Protein AF-A0A178VFW6-F1 (afdb_monomer_lite)

Radius of gyration: 31.92 Å; chains: 1; bounding box: 79×50×63 Å

Secondary structure (DSSP, 8-state):
-HHHHHHHH-THHHHTTSS-HHHHHHHHHHHHHHHHHHGGGHHHHHHTT---GGGS-GGGT-HHHHHHHHHHHHHHHHTTSSS--------------HHHHHHHHHHT--PPPP--SS---TTS-HHHHHHHHHHHHT---TT--SS---

pLDDT: mean 73.58, std 16.89, range [31.86, 92.56]

Organism: Arabidopsis thaliana (NCBI:txid3702)

Sequence (150 aa):
MYALISLEEDPTLLRYGYLSQDNVGDVRREVSKLCGELRPHALALVTSFGIPDSFLSPIAFNWVEANAWVLTIVCVTYLSSRVSPLYSEMAKSKNHTAHNQSAKAHKNGIKKPRRHRHTPTRGMDPKFLRNQRYARKHNVKSGENAGVEE

Foldseek 3Di:
DVVLVVVLVDCVCVVVVVDDPVRNVVSVVVVVVVCVVCVVCVVVVVCVVVDDPVPDDPCVPCVPVVCVVVVVVVVVVVVVPPDDDDDPPDPPPVPPDVPVVVVVCVVVDVDDPDDDPDDDCPPPDPVVVVVVVVVVVPPDDPPPPDDDDD

InterPro domains:
  IPR002655 Acyl-CoA oxidase, C-terminal [PF01756] (2-56)
  IPR002673 Large ribosomal subunit protein eL29 [PF01779] (92-131)
  IPR002673 Large ribosomal subunit protein eL29 [PTHR12884] (90-145)
  IPR036250 Acyl-CoA dehydrogenase-like, C-terminal [SSF47203] (2-64)

Structure (mmCIF, N/CA/C/O backbone):
data_AF-A0A178VFW6-F1
#
_entry.id   AF-A0A178VFW6-F1
#
loop_
_atom_site.group_PDB
_atom_site.id
_atom_site.type_symbol
_atom_site.label_atom_id
_atom_site.label_alt_id
_atom_site.label_comp_id
_atom_site.label_asym_id
_atom_site.label_entity_id
_atom_site.label_seq_id
_atom_site.pdbx_PDB_ins_code
_atom_site.Cartn_x
_atom_site.Cartn_y
_atom_site.Cartn_z
_atom_site.occupancy
_atom_site.B_iso_or_equiv
_atom_site.auth_seq_id
_atom_site.auth_comp_id
_atom_site.auth_asym_id
_atom_site.auth_atom_id
_atom_site.pdbx_PDB_model_num
ATOM 1 N N . MET A 1 1 ? 16.265 -10.799 -6.045 1.00 84.06 1 MET A N 1
ATOM 2 C CA . MET A 1 1 ? 15.123 -9.858 -6.029 1.00 84.06 1 MET A CA 1
ATOM 3 C C . MET A 1 1 ? 14.122 -10.248 -4.939 1.00 84.06 1 MET A C 1
ATOM 5 O O . MET A 1 1 ? 14.082 -9.541 -3.947 1.00 84.06 1 MET A O 1
ATOM 9 N N . TYR A 1 2 ? 13.464 -11.417 -5.016 1.00 87.31 2 TYR A N 1
ATOM 10 C CA . TYR A 1 2 ? 12.536 -11.915 -3.976 1.00 87.31 2 TYR A CA 1
ATOM 11 C C . TYR A 1 2 ? 13.096 -11.866 -2.541 1.00 87.31 2 TYR A C 1
ATOM 13 O O . TYR A 1 2 ? 12.532 -11.183 -1.701 1.00 87.31 2 TYR A O 1
ATOM 21 N N . ALA A 1 3 ? 14.255 -12.486 -2.287 1.00 87.44 3 ALA A N 1
ATOM 22 C CA . ALA A 1 3 ? 14.848 -12.518 -0.945 1.00 87.44 3 ALA A CA 1
ATOM 23 C C . ALA A 1 3 ? 15.110 -11.122 -0.346 1.00 87.44 3 ALA A C 1
ATOM 25 O O . ALA A 1 3 ? 14.896 -10.920 0.840 1.00 87.44 3 ALA A O 1
ATOM 26 N N . LEU A 1 4 ? 15.541 -10.147 -1.157 1.00 84.94 4 LEU A N 1
ATOM 27 C CA . LEU A 1 4 ? 15.802 -8.785 -0.677 1.00 84.94 4 LEU A CA 1
ATOM 28 C C . LEU A 1 4 ? 14.507 -8.020 -0.379 1.00 84.94 4 LEU A C 1
ATOM 30 O O . LEU A 1 4 ? 14.475 -7.258 0.578 1.00 84.94 4 LEU A O 1
ATOM 34 N N . ILE A 1 5 ? 13.443 -8.254 -1.155 1.00 84.75 5 ILE A N 1
ATOM 35 C CA . ILE A 1 5 ? 12.115 -7.695 -0.868 1.00 84.75 5 ILE A CA 1
ATOM 36 C C . ILE A 1 5 ? 11.553 -8.294 0.417 1.00 84.75 5 ILE A C 1
ATOM 38 O O . ILE A 1 5 ? 11.084 -7.546 1.262 1.00 84.75 5 ILE A O 1
ATOM 42 N N . SER A 1 6 ? 11.660 -9.612 0.608 1.00 84.00 6 SER A N 1
ATOM 43 C CA . SER A 1 6 ? 11.223 -10.253 1.853 1.00 84.00 6 SER A CA 1
ATOM 44 C C . SER A 1 6 ? 11.964 -9.691 3.071 1.00 84.00 6 SER A C 1
ATOM 46 O O . SER A 1 6 ? 11.358 -9.465 4.110 1.00 84.00 6 SER A O 1
ATOM 48 N N . LEU A 1 7 ? 13.261 -9.388 2.930 1.00 81.69 7 LEU A N 1
ATOM 49 C CA . LEU A 1 7 ? 14.040 -8.728 3.982 1.00 81.69 7 LEU A CA 1
ATOM 50 C C . LEU A 1 7 ? 13.632 -7.260 4.216 1.00 81.69 7 LEU A C 1
ATOM 52 O O . LEU A 1 7 ? 13.775 -6.773 5.334 1.00 81.69 7 LEU A O 1
ATOM 56 N N . GLU A 1 8 ? 13.160 -6.542 3.191 1.00 74.94 8 GLU A N 1
ATOM 57 C CA . GLU A 1 8 ? 12.664 -5.163 3.327 1.00 74.94 8 GLU A CA 1
ATOM 58 C C . GLU A 1 8 ? 11.257 -5.105 3.948 1.00 74.94 8 GLU A C 1
ATOM 60 O O . GLU A 1 8 ? 10.946 -4.170 4.689 1.00 74.94 8 GLU A O 1
ATOM 65 N N . GLU A 1 9 ? 10.412 -6.091 3.648 1.00 78.50 9 GLU A N 1
ATOM 66 C CA . GLU A 1 9 ? 9.007 -6.132 4.058 1.00 78.50 9 GLU A CA 1
ATOM 67 C C . GLU A 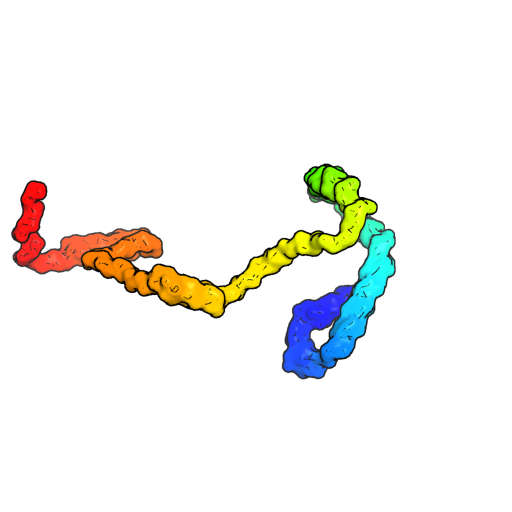1 9 ? 8.831 -6.546 5.528 1.00 78.50 9 GLU A C 1
ATOM 69 O O . GLU A 1 9 ? 7.869 -6.122 6.169 1.00 78.50 9 GLU A O 1
ATOM 74 N N . ASP A 1 10 ? 9.786 -7.297 6.092 1.00 75.50 10 ASP A N 1
ATOM 75 C CA . ASP A 1 10 ? 9.743 -7.788 7.470 1.00 75.50 10 ASP A CA 1
ATOM 76 C C . ASP A 1 10 ? 10.377 -6.806 8.486 1.00 75.50 10 ASP A C 1
ATOM 78 O O . ASP A 1 10 ? 11.598 -6.785 8.686 1.00 75.50 10 ASP A O 1
ATOM 82 N N . PRO A 1 11 ? 9.578 -6.042 9.266 1.00 69.81 11 PRO A N 1
ATOM 83 C CA . PRO A 1 11 ? 10.104 -5.123 10.283 1.00 69.81 11 PRO A CA 1
ATOM 84 C C . PRO A 1 11 ? 10.717 -5.856 11.489 1.00 69.81 11 PRO A C 1
ATOM 86 O O . PRO A 1 11 ? 11.360 -5.245 12.348 1.00 69.81 11 PRO A O 1
ATOM 89 N N . THR A 1 12 ? 10.502 -7.169 11.589 1.00 76.31 12 THR A N 1
ATOM 90 C CA . THR A 1 12 ? 11.021 -8.027 12.659 1.00 76.31 12 THR A CA 1
ATOM 91 C C . THR A 1 12 ? 12.547 -8.075 12.647 1.00 76.31 12 THR A C 1
ATOM 93 O O . THR A 1 12 ? 13.157 -8.069 13.713 1.00 76.31 12 THR A O 1
ATOM 96 N N . LEU A 1 13 ? 13.175 -8.017 11.473 1.00 74.31 13 LEU A N 1
ATOM 97 C CA . LEU A 1 13 ? 14.632 -8.052 11.316 1.00 74.31 13 LEU A CA 1
ATOM 98 C C . LEU A 1 13 ? 15.320 -6.843 11.964 1.00 74.31 13 LEU A C 1
ATOM 100 O O . LEU A 1 13 ? 16.380 -6.990 12.573 1.00 74.31 13 LEU A O 1
ATOM 104 N N . LEU A 1 14 ? 14.677 -5.672 11.912 1.00 70.12 14 LEU A N 1
ATOM 105 C CA . LEU A 1 14 ? 15.111 -4.469 12.628 1.00 70.12 14 LEU A CA 1
ATOM 106 C C . LEU A 1 14 ? 14.868 -4.590 14.136 1.00 70.12 14 LEU A C 1
ATOM 108 O O . LEU A 1 14 ? 15.712 -4.204 14.940 1.00 70.12 14 LEU A O 1
ATOM 112 N N . ARG A 1 15 ? 13.721 -5.156 14.532 1.00 73.56 15 ARG A N 1
ATOM 113 C CA . ARG A 1 15 ? 13.336 -5.313 15.943 1.00 73.56 15 ARG A CA 1
ATOM 114 C C . ARG A 1 15 ? 14.238 -6.284 16.708 1.00 73.56 15 ARG A C 1
ATOM 116 O O . ARG A 1 15 ? 14.489 -6.063 17.888 1.00 73.56 15 ARG A O 1
ATOM 123 N N . TYR A 1 16 ? 14.700 -7.344 16.052 1.00 80.94 16 TYR A N 1
ATOM 124 C CA . TYR A 1 16 ? 15.609 -8.337 16.631 1.00 80.94 16 TYR A CA 1
ATOM 125 C C . TYR A 1 16 ? 17.094 -8.024 16.374 1.00 80.94 16 TYR A C 1
ATOM 127 O O . TYR A 1 16 ? 17.953 -8.786 16.804 1.00 80.94 16 TYR A O 1
ATOM 135 N N . GLY A 1 17 ? 17.407 -6.901 15.714 1.00 77.38 17 GLY A N 1
ATOM 136 C CA . GLY A 1 17 ? 18.783 -6.431 15.522 1.00 77.38 17 GLY A CA 1
ATOM 137 C C . GLY A 1 17 ? 19.601 -7.213 14.490 1.00 77.38 17 GLY A C 1
ATOM 138 O O . GLY A 1 17 ? 20.822 -7.099 14.478 1.00 77.38 17 GLY A O 1
ATOM 139 N N . TYR A 1 18 ? 18.955 -7.992 13.616 1.00 78.25 18 TYR A N 1
ATOM 140 C CA . TYR A 1 18 ? 19.627 -8.720 12.533 1.00 78.25 18 TYR A CA 1
ATOM 141 C C . TYR A 1 18 ? 20.053 -7.805 11.374 1.00 78.25 18 TYR A C 1
ATOM 143 O O . TYR A 1 18 ? 20.953 -8.159 10.614 1.00 78.25 18 TYR A O 1
ATOM 151 N N . LEU A 1 19 ? 19.438 -6.623 11.245 1.00 78.50 19 LEU A N 1
ATOM 152 C CA . LEU A 1 19 ? 19.843 -5.580 10.302 1.00 78.50 19 LEU A CA 1
ATOM 153 C C . LEU A 1 19 ? 20.061 -4.237 11.011 1.00 78.50 19 LEU A C 1
ATOM 155 O O . LEU A 1 19 ? 19.214 -3.782 11.776 1.00 78.50 19 LEU A O 1
ATOM 159 N N . SER A 1 20 ? 21.182 -3.582 10.697 1.00 78.81 20 SER A N 1
ATOM 160 C CA . SER A 1 20 ? 21.427 -2.171 11.023 1.00 78.81 20 SER A CA 1
ATOM 161 C C . SER A 1 20 ? 20.678 -1.248 10.051 1.00 78.81 20 SER A C 1
ATOM 163 O O . SER A 1 20 ? 20.391 -1.635 8.916 1.00 78.81 20 SER A O 1
ATOM 165 N N . GLN A 1 21 ? 20.400 -0.011 10.468 1.00 77.19 21 GLN A N 1
ATOM 166 C CA . GLN A 1 21 ? 19.774 1.018 9.627 1.00 77.19 21 GLN A CA 1
ATOM 167 C C . GLN A 1 21 ? 20.572 1.302 8.344 1.00 77.19 21 GLN A C 1
ATOM 169 O O . GLN A 1 21 ? 19.968 1.462 7.281 1.00 77.19 21 GLN A O 1
ATOM 174 N N . ASP A 1 22 ? 21.904 1.288 8.424 1.00 77.00 22 ASP A N 1
ATOM 175 C CA . ASP A 1 22 ? 22.784 1.494 7.266 1.00 77.00 22 ASP A CA 1
ATOM 176 C C . ASP A 1 22 ? 22.657 0.336 6.263 1.00 77.00 22 ASP A C 1
ATOM 178 O O . ASP A 1 22 ? 22.460 0.553 5.067 1.00 77.00 22 ASP A O 1
ATOM 182 N N . ASN A 1 23 ? 22.614 -0.903 6.764 1.00 82.62 23 ASN A N 1
ATOM 183 C CA . ASN A 1 23 ? 22.449 -2.105 5.944 1.00 82.62 23 ASN A CA 1
ATOM 184 C C . ASN A 1 23 ? 21.080 -2.139 5.239 1.00 82.62 23 ASN A C 1
ATOM 186 O O . ASN A 1 23 ? 20.985 -2.618 4.112 1.00 82.62 23 ASN A O 1
ATOM 190 N N . VAL A 1 24 ? 20.015 -1.611 5.858 1.00 81.94 24 VAL A N 1
ATOM 191 C CA . VAL A 1 24 ? 18.701 -1.468 5.194 1.00 81.94 24 VAL A CA 1
ATOM 192 C C . VAL A 1 24 ? 18.782 -0.485 4.027 1.00 81.94 24 VAL A C 1
ATOM 194 O O . VAL A 1 24 ? 18.188 -0.718 2.971 1.00 81.94 24 VAL A O 1
ATOM 197 N N . GLY A 1 25 ? 19.537 0.605 4.193 1.00 83.19 25 GLY A N 1
ATOM 198 C CA . GLY A 1 25 ? 19.818 1.545 3.112 1.00 83.19 25 GLY A CA 1
ATOM 199 C C . GLY A 1 25 ? 20.511 0.870 1.928 1.00 83.19 25 GLY A C 1
ATOM 200 O O . GLY A 1 25 ? 20.186 1.164 0.777 1.00 83.19 25 GLY A O 1
ATOM 201 N N . ASP A 1 26 ? 21.427 -0.056 2.197 1.00 87.38 26 ASP A N 1
ATOM 202 C CA . ASP A 1 26 ? 22.157 -0.813 1.176 1.00 87.38 26 ASP A CA 1
ATOM 203 C C . ASP A 1 26 ? 21.252 -1.817 0.454 1.00 87.38 26 ASP A C 1
ATOM 205 O O . ASP A 1 26 ? 21.230 -1.848 -0.778 1.00 87.38 26 ASP A O 1
ATOM 209 N N . VAL A 1 27 ? 20.423 -2.557 1.201 1.00 86.19 27 VAL A N 1
ATOM 210 C CA . VAL A 1 27 ? 19.419 -3.483 0.645 1.00 86.19 27 VAL A CA 1
ATOM 211 C C . VAL A 1 27 ? 18.476 -2.756 -0.316 1.00 86.19 27 VAL A C 1
ATOM 213 O O . VAL A 1 27 ? 18.253 -3.228 -1.430 1.00 86.19 27 VAL A O 1
ATOM 216 N N . ARG A 1 28 ? 17.988 -1.565 0.050 1.00 85.75 28 ARG A N 1
ATOM 217 C CA . ARG A 1 28 ? 17.114 -0.749 -0.814 1.00 85.75 28 ARG A CA 1
ATOM 218 C C . ARG A 1 28 ? 17.781 -0.306 -2.114 1.00 85.75 28 ARG A C 1
ATOM 220 O O . ARG A 1 28 ? 17.134 -0.277 -3.168 1.00 85.75 28 ARG A O 1
ATOM 227 N N . ARG A 1 29 ? 19.070 0.045 -2.062 1.00 87.25 29 ARG A N 1
ATOM 228 C CA . ARG A 1 29 ? 19.837 0.396 -3.268 1.00 87.25 29 ARG A CA 1
ATOM 229 C C . ARG A 1 29 ? 20.011 -0.817 -4.175 1.00 87.25 29 ARG A C 1
ATOM 231 O O . ARG A 1 29 ? 19.816 -0.689 -5.382 1.00 87.25 29 ARG A O 1
ATOM 238 N N . GLU A 1 30 ? 20.281 -1.986 -3.603 1.00 90.94 30 GLU A N 1
ATOM 239 C CA . GLU A 1 30 ? 20.433 -3.220 -4.377 1.00 90.94 30 GLU A CA 1
ATOM 240 C C . GLU A 1 30 ? 19.105 -3.680 -5.002 1.00 90.94 30 GLU A C 1
ATOM 242 O O . GLU A 1 30 ? 19.072 -4.059 -6.172 1.00 90.94 30 GLU A O 1
ATOM 247 N N . VAL A 1 31 ? 17.979 -3.556 -4.285 1.00 89.00 31 VAL A N 1
ATOM 248 C CA . VAL A 1 31 ? 16.634 -3.791 -4.848 1.00 89.00 31 VAL A CA 1
ATOM 249 C C . VAL A 1 31 ? 16.379 -2.866 -6.038 1.00 89.00 31 VAL A C 1
A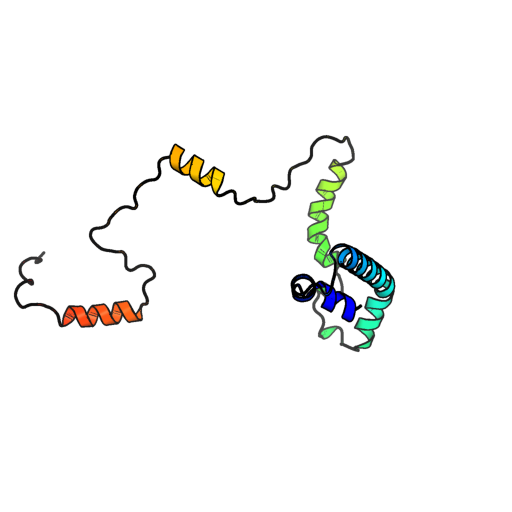TOM 251 O O . VAL A 1 31 ? 15.948 -3.325 -7.095 1.00 89.00 31 VAL A O 1
ATOM 254 N N . SER A 1 32 ? 16.698 -1.575 -5.906 1.00 88.19 32 SER A N 1
ATOM 255 C CA . SER A 1 32 ? 16.515 -0.592 -6.983 1.00 88.19 32 SER A CA 1
ATOM 256 C C . SER A 1 32 ? 17.359 -0.916 -8.220 1.00 88.19 32 SER A C 1
ATOM 258 O O . SER A 1 32 ? 16.873 -0.800 -9.347 1.00 88.19 32 SER A O 1
ATOM 260 N N . LYS A 1 33 ? 18.600 -1.371 -8.019 1.00 90.69 33 LYS A N 1
ATOM 261 C CA . LYS A 1 33 ? 19.497 -1.810 -9.093 1.00 90.69 33 LYS A CA 1
ATOM 262 C C . LYS A 1 33 ? 18.954 -3.047 -9.814 1.00 90.69 33 LYS A C 1
ATOM 264 O O . LYS A 1 33 ? 18.803 -3.018 -11.034 1.00 90.69 33 LYS A O 1
ATOM 269 N N . LEU A 1 34 ? 18.563 -4.081 -9.067 1.00 91.81 34 LEU A N 1
ATOM 270 C CA . LEU A 1 34 ? 17.972 -5.305 -9.621 1.00 91.81 34 LEU A CA 1
ATOM 271 C C . LEU A 1 34 ? 16.662 -5.032 -10.373 1.00 91.81 34 LEU A C 1
ATOM 273 O O . LEU A 1 34 ? 16.409 -5.645 -11.406 1.00 91.81 34 LEU A O 1
ATOM 277 N N . CYS A 1 35 ? 15.836 -4.095 -9.899 1.00 88.75 35 CYS A N 1
ATOM 278 C CA . CYS A 1 35 ? 14.650 -3.637 -10.627 1.00 88.75 35 CYS A CA 1
ATOM 279 C C . CYS A 1 35 ? 15.005 -3.016 -11.986 1.00 88.75 35 CYS A C 1
ATOM 281 O O . CYS A 1 35 ? 14.258 -3.192 -12.949 1.00 88.75 35 CYS A O 1
ATOM 283 N N . GLY A 1 36 ? 16.122 -2.288 -12.074 1.00 90.06 36 GLY A N 1
ATOM 284 C CA . GLY A 1 36 ? 16.634 -1.732 -13.326 1.00 90.06 36 GLY A CA 1
ATOM 285 C C . GLY A 1 36 ? 17.073 -2.814 -14.313 1.00 90.06 36 GLY A C 1
ATOM 286 O O . GLY A 1 36 ? 16.696 -2.756 -15.481 1.00 90.06 36 GLY A O 1
ATOM 287 N N . GLU A 1 37 ? 17.797 -3.824 -13.830 1.00 92.44 37 GLU A N 1
ATOM 288 C CA . GLU A 1 37 ? 18.264 -4.969 -14.630 1.00 92.44 37 GLU A CA 1
ATOM 289 C C . GLU A 1 37 ? 17.112 -5.883 -15.081 1.00 92.44 37 GLU A C 1
ATOM 291 O O . GLU A 1 37 ? 17.113 -6.389 -16.201 1.00 92.44 37 GLU A O 1
ATOM 296 N N . LEU A 1 38 ? 16.090 -6.064 -14.238 1.00 91.25 38 LEU A N 1
ATOM 297 C CA . LEU A 1 38 ? 14.923 -6.897 -14.544 1.00 91.25 38 LEU A CA 1
ATOM 298 C C . LEU A 1 38 ? 13.963 -6.231 -15.540 1.00 91.25 38 LEU A C 1
ATOM 300 O O . LEU A 1 38 ? 13.316 -6.919 -16.331 1.00 91.25 38 LEU A O 1
ATOM 304 N N . ARG A 1 39 ? 13.856 -4.896 -15.512 1.00 88.25 39 ARG A N 1
ATOM 305 C CA . ARG A 1 39 ? 12.905 -4.116 -16.320 1.00 88.25 39 ARG A CA 1
ATOM 306 C C . ARG A 1 39 ? 12.874 -4.486 -17.814 1.00 88.25 39 ARG A C 1
ATOM 308 O O . ARG A 1 39 ? 11.766 -4.704 -18.301 1.00 88.25 39 ARG A O 1
ATOM 315 N N . PRO A 1 40 ? 13.999 -4.588 -18.552 1.00 91.94 40 PRO A N 1
ATOM 316 C CA . PRO A 1 40 ? 13.963 -4.959 -19.972 1.00 91.94 40 PRO A CA 1
ATOM 317 C C . PRO A 1 40 ? 13.430 -6.378 -20.230 1.00 91.94 40 PRO A C 1
ATOM 319 O O . PRO A 1 40 ? 12.915 -6.648 -21.311 1.00 91.94 40 PRO A O 1
ATOM 322 N N . HIS A 1 41 ? 13.507 -7.277 -19.247 1.00 90.69 41 HIS A N 1
ATOM 323 C CA . HIS A 1 41 ? 13.060 -8.667 -19.369 1.00 90.69 41 HIS A CA 1
ATOM 324 C C . HIS A 1 41 ? 11.644 -8.903 -18.830 1.00 90.69 41 HIS A C 1
ATOM 326 O O . HIS A 1 41 ? 11.066 -9.959 -19.079 1.00 90.69 41 HIS A O 1
ATOM 332 N N . ALA A 1 42 ? 11.062 -7.933 -18.121 1.00 88.56 42 ALA A N 1
ATOM 333 C CA . ALA A 1 42 ? 9.785 -8.092 -17.431 1.00 88.56 42 ALA A CA 1
ATOM 334 C C . ALA A 1 42 ? 8.646 -8.542 -18.363 1.00 88.56 42 ALA A C 1
ATOM 336 O O . ALA A 1 42 ? 7.897 -9.451 -18.013 1.00 88.56 42 ALA A O 1
ATOM 337 N N . LEU A 1 43 ? 8.549 -7.965 -19.566 1.00 85.25 43 LEU A N 1
ATOM 338 C CA . LEU A 1 43 ? 7.515 -8.347 -20.531 1.00 85.25 43 LEU A CA 1
ATOM 339 C C . LEU A 1 43 ? 7.701 -9.791 -21.016 1.00 85.25 43 LEU A C 1
ATOM 341 O O . LEU A 1 43 ? 6.740 -10.550 -21.026 1.00 85.25 43 LEU A O 1
ATOM 345 N N . ALA A 1 44 ? 8.935 -10.184 -21.347 1.00 88.56 44 ALA A N 1
ATOM 346 C CA . ALA A 1 44 ? 9.254 -11.538 -21.800 1.00 88.56 44 ALA A CA 1
ATOM 347 C C . ALA A 1 44 ? 8.970 -12.602 -20.724 1.00 88.56 44 ALA A C 1
ATOM 349 O O . ALA A 1 44 ? 8.525 -13.705 -21.031 1.00 88.56 44 ALA A O 1
ATOM 350 N N . LEU A 1 45 ? 9.192 -12.265 -19.450 1.00 90.31 45 LEU A N 1
ATOM 351 C CA . LEU A 1 45 ? 8.866 -13.151 -18.334 1.00 90.31 45 LEU A CA 1
ATOM 352 C C . LEU A 1 45 ? 7.352 -13.352 -18.207 1.00 90.31 45 LEU A C 1
ATOM 354 O O . LEU A 1 45 ? 6.898 -14.480 -18.042 1.00 90.31 45 LEU A O 1
ATOM 358 N N . VAL A 1 46 ? 6.559 -12.286 -18.341 1.00 87.94 46 VAL A N 1
ATOM 359 C CA . VAL A 1 46 ? 5.093 -12.378 -18.248 1.00 87.94 46 VAL A CA 1
ATOM 360 C C . VAL A 1 46 ? 4.501 -13.119 -19.449 1.00 87.94 46 VAL A C 1
ATOM 362 O O . VAL A 1 46 ? 3.615 -13.954 -19.272 1.00 87.94 46 VAL A O 1
ATOM 365 N N . THR A 1 47 ? 5.009 -12.882 -20.661 1.00 85.75 47 THR A N 1
ATOM 366 C CA . THR A 1 47 ? 4.533 -13.581 -21.865 1.00 85.75 47 THR A CA 1
ATOM 367 C C . THR A 1 47 ? 4.897 -15.066 -21.864 1.00 85.75 47 THR A C 1
ATOM 369 O O . THR A 1 47 ? 4.155 -15.867 -22.430 1.00 85.75 47 THR A O 1
ATOM 372 N N . SER A 1 48 ? 5.974 -15.468 -21.176 1.00 92.56 48 SER A N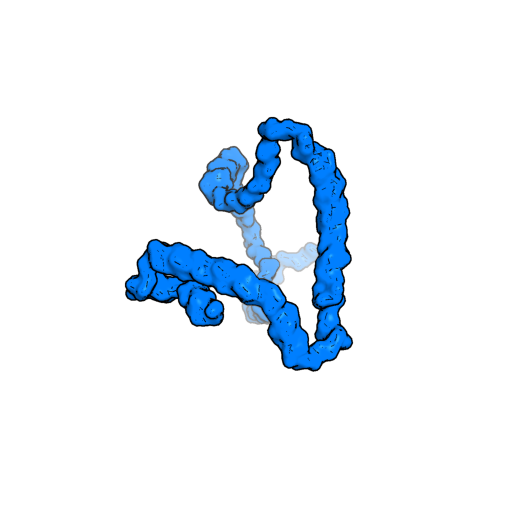 1
ATOM 373 C CA . SER A 1 48 ? 6.364 -16.882 -21.062 1.00 92.56 48 SER A CA 1
ATOM 374 C C . SER A 1 48 ? 5.349 -17.757 -20.313 1.00 92.56 48 SER A C 1
ATOM 376 O O . SER A 1 48 ? 5.332 -18.969 -20.515 1.00 92.56 48 SER A O 1
ATOM 378 N N . PHE A 1 49 ? 4.451 -17.164 -19.515 1.00 90.81 49 PHE A N 1
ATOM 379 C CA . PHE A 1 49 ? 3.346 -17.893 -18.882 1.00 90.81 49 PHE A CA 1
ATOM 380 C C . PHE A 1 49 ? 2.267 -18.360 -19.872 1.00 90.81 49 PHE A C 1
ATOM 382 O O . PHE A 1 49 ? 1.414 -19.159 -19.492 1.00 90.81 49 PHE A O 1
ATOM 389 N N . GLY A 1 50 ? 2.284 -17.884 -21.125 1.00 88.31 50 GLY A N 1
ATOM 390 C CA . GLY A 1 50 ? 1.378 -18.362 -22.175 1.00 88.31 50 GLY A CA 1
ATOM 391 C C . GLY A 1 50 ? -0.100 -18.049 -21.922 1.00 88.31 50 GLY A C 1
ATOM 392 O O . GLY A 1 50 ? -0.971 -18.777 -22.396 1.00 88.31 50 GLY A O 1
ATOM 393 N N . ILE A 1 51 ? -0.393 -16.996 -21.154 1.00 87.56 51 ILE A N 1
ATOM 394 C CA . ILE A 1 51 ? -1.766 -16.573 -20.862 1.00 87.56 51 ILE A CA 1
ATOM 395 C C . ILE A 1 51 ? -2.355 -15.931 -22.130 1.00 87.56 51 ILE A C 1
ATOM 397 O O . ILE A 1 51 ? -1.774 -14.964 -22.622 1.00 87.56 51 ILE A O 1
ATOM 401 N N . PRO A 1 52 ? -3.487 -16.427 -22.663 1.00 85.62 52 PRO A N 1
ATOM 402 C CA . PRO A 1 52 ? -4.101 -15.847 -23.851 1.00 85.62 52 PRO A CA 1
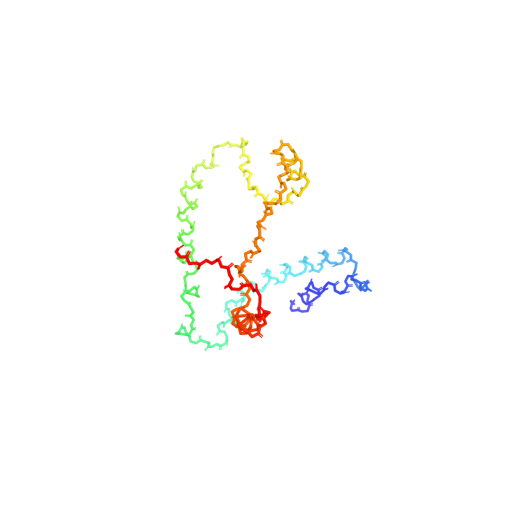ATOM 403 C C . PRO A 1 52 ? -4.647 -14.446 -23.573 1.00 85.62 52 PRO A C 1
ATOM 405 O O . PRO A 1 52 ? -5.267 -14.211 -22.533 1.00 85.62 52 PRO A O 1
ATOM 408 N N . ASP A 1 53 ? -4.522 -13.558 -24.556 1.00 80.81 53 ASP A N 1
ATOM 409 C CA . ASP A 1 53 ? -4.955 -12.158 -24.480 1.00 80.81 53 ASP A CA 1
ATOM 410 C C . ASP A 1 53 ? -6.431 -11.981 -24.080 1.00 80.81 53 ASP A C 1
ATOM 412 O O . ASP A 1 53 ? -6.789 -11.017 -23.408 1.00 80.81 53 ASP A O 1
ATOM 416 N N . SER A 1 54 ? -7.294 -12.947 -24.405 1.00 84.38 54 SER A N 1
ATOM 417 C CA . SER A 1 54 ? -8.713 -12.940 -24.022 1.00 84.38 54 SER A CA 1
ATOM 418 C C . SER A 1 54 ? -8.959 -12.961 -22.509 1.00 84.38 54 SER A C 1
ATOM 420 O O . SER A 1 54 ? -10.049 -12.608 -22.065 1.00 84.38 54 SER A O 1
ATOM 422 N N . PHE A 1 55 ? -7.979 -13.405 -21.719 1.00 84.00 55 PHE A N 1
ATOM 423 C CA . PHE A 1 55 ? -8.057 -13.452 -20.257 1.00 84.00 55 PHE A CA 1
ATOM 424 C C . PHE A 1 55 ? -7.451 -12.217 -19.584 1.00 84.00 55 PHE A C 1
ATOM 426 O O . PHE A 1 55 ? -7.540 -12.082 -18.363 1.00 84.00 55 PHE A O 1
ATOM 433 N N . LEU A 1 56 ? -6.830 -11.319 -20.353 1.00 84.50 56 LEU A N 1
ATOM 434 C CA . LEU A 1 56 ? -6.184 -10.129 -19.822 1.00 84.50 56 LEU A CA 1
ATOM 435 C C . LEU A 1 56 ? -7.154 -8.941 -19.814 1.00 84.50 56 LEU A C 1
ATOM 437 O O . LEU A 1 56 ? -7.935 -8.720 -20.738 1.00 84.50 56 LEU A O 1
ATOM 441 N N . SER A 1 57 ? -7.092 -8.146 -18.748 1.00 81.81 57 SER A N 1
ATOM 442 C CA . SER A 1 57 ? -7.873 -6.913 -18.630 1.00 81.81 57 SER A CA 1
ATOM 443 C C . SER A 1 57 ? -7.429 -5.868 -19.668 1.00 81.81 57 SER A C 1
ATOM 445 O O . SER A 1 57 ? -6.248 -5.825 -20.005 1.00 81.81 57 SER A O 1
ATOM 447 N N . PRO A 1 58 ? -8.301 -4.929 -20.090 1.00 76.75 58 PRO A N 1
ATOM 448 C CA . PRO A 1 58 ? -7.966 -3.890 -21.078 1.00 76.75 58 PRO A CA 1
ATOM 449 C C . PRO A 1 58 ? -6.714 -3.055 -20.748 1.00 76.75 58 PRO A C 1
ATOM 451 O O . PRO A 1 58 ? -6.013 -2.590 -21.645 1.00 76.75 58 PRO A O 1
ATOM 454 N N . ILE A 1 59 ? -6.389 -2.909 -19.456 1.00 78.75 59 ILE A N 1
ATOM 455 C CA . ILE A 1 59 ? -5.177 -2.220 -18.980 1.00 78.75 59 ILE A CA 1
ATOM 456 C C . ILE A 1 59 ? -3.870 -2.906 -19.413 1.00 78.75 59 ILE A C 1
ATOM 458 O O . ILE A 1 59 ? -2.829 -2.255 -19.450 1.00 78.75 59 ILE A O 1
ATOM 462 N N . ALA A 1 60 ? -3.917 -4.197 -19.753 1.00 74.25 60 ALA A N 1
ATOM 463 C CA . ALA A 1 60 ? -2.764 -4.967 -20.206 1.00 74.25 60 ALA A CA 1
ATOM 464 C C . ALA A 1 60 ? -2.315 -4.588 -21.628 1.00 74.25 60 ALA A C 1
ATOM 466 O O . ALA A 1 60 ? -1.141 -4.748 -21.947 1.00 74.25 60 ALA A O 1
ATOM 467 N N . PHE A 1 61 ? -3.220 -4.057 -22.459 1.00 72.88 61 PHE A N 1
ATOM 468 C CA . PHE A 1 61 ? -2.956 -3.788 -23.877 1.00 72.88 61 PHE A CA 1
ATOM 469 C C . PHE A 1 61 ? -2.622 -2.328 -24.167 1.00 72.88 61 PHE A C 1
ATOM 471 O O . PHE A 1 61 ? -1.779 -2.049 -25.012 1.00 72.88 61 PHE A O 1
ATOM 478 N N . ASN A 1 62 ? -3.245 -1.390 -23.450 1.00 67.25 62 ASN A N 1
ATOM 479 C CA . ASN A 1 62 ? -3.079 0.040 -23.700 1.00 67.25 62 ASN A CA 1
ATOM 480 C C . ASN A 1 62 ? -2.966 0.819 -22.388 1.00 67.25 62 ASN A C 1
ATOM 482 O O . ASN A 1 62 ? -3.842 1.596 -22.014 1.00 67.25 62 ASN A O 1
ATOM 486 N N . TRP A 1 63 ? -1.846 0.647 -21.682 1.00 60.91 63 TRP A N 1
ATOM 487 C CA . TRP A 1 63 ? -1.567 1.436 -20.479 1.00 60.91 63 TRP A CA 1
ATOM 488 C C . TRP A 1 63 ? -1.479 2.940 -20.791 1.00 60.91 63 TRP A C 1
ATOM 490 O O . TRP A 1 63 ? -1.914 3.760 -19.991 1.00 60.91 63 TRP A O 1
ATOM 500 N N . VAL A 1 64 ? -0.979 3.324 -21.970 1.00 57.06 64 VAL A N 1
ATOM 501 C CA . VAL A 1 64 ? -0.896 4.737 -22.381 1.00 57.06 64 VAL A CA 1
ATOM 502 C C . VAL A 1 64 ? -2.279 5.325 -22.649 1.00 57.06 64 VAL A C 1
ATOM 504 O O . VAL A 1 64 ? -2.552 6.420 -22.180 1.00 57.06 64 VAL A O 1
ATOM 507 N N . GLU A 1 65 ? -3.170 4.606 -23.333 1.00 56.66 65 GLU A N 1
ATOM 508 C CA . GLU A 1 65 ? -4.534 5.075 -23.623 1.00 56.66 65 GLU A CA 1
ATOM 509 C C . GLU A 1 65 ? -5.421 5.061 -22.365 1.00 56.66 65 GLU A C 1
ATOM 511 O O . GLU A 1 65 ? -6.172 6.004 -22.117 1.00 56.66 65 GLU A O 1
ATOM 516 N N . ALA A 1 66 ? -5.251 4.056 -21.497 1.00 56.91 66 ALA A N 1
ATOM 517 C CA . ALA A 1 66 ? -5.911 3.978 -20.194 1.00 56.91 66 ALA A CA 1
ATOM 518 C C . ALA A 1 66 ? -5.474 5.107 -19.239 1.00 56.91 66 ALA A C 1
ATOM 520 O O . ALA A 1 66 ? -6.276 5.570 -18.430 1.00 56.91 66 ALA A O 1
ATOM 521 N N . ASN A 1 67 ? -4.231 5.592 -19.356 1.00 55.38 67 ASN A N 1
ATOM 522 C CA . ASN A 1 67 ? -3.733 6.764 -18.625 1.00 55.38 67 ASN A CA 1
ATOM 523 C C . ASN A 1 67 ? -3.821 8.075 -19.430 1.00 55.38 67 ASN A C 1
ATOM 525 O O . ASN A 1 67 ? -3.550 9.145 -18.883 1.00 55.38 67 ASN A O 1
ATOM 529 N N . ALA A 1 68 ? -4.235 8.042 -20.703 1.00 56.75 68 ALA A N 1
ATOM 530 C CA . ALA A 1 68 ? -4.340 9.231 -21.553 1.00 56.75 68 ALA A CA 1
ATOM 531 C C . ALA A 1 68 ? -5.402 10.210 -21.032 1.00 56.75 68 ALA A C 1
ATOM 533 O O . ALA A 1 68 ? -5.257 11.421 -21.174 1.00 56.75 68 ALA A O 1
ATOM 534 N N . TRP A 1 69 ? -6.418 9.696 -20.336 1.00 51.28 69 TRP A N 1
ATOM 535 C CA . TRP A 1 69 ? -7.445 10.481 -19.645 1.00 51.28 69 TRP A CA 1
ATOM 536 C C . TRP A 1 69 ? -6.884 11.254 -18.438 1.00 51.28 69 TRP A C 1
ATOM 538 O O . TRP A 1 69 ? -7.462 12.249 -18.011 1.00 51.28 69 TRP A O 1
ATOM 548 N N . VAL A 1 70 ? -5.736 10.821 -17.905 1.00 50.06 70 VAL A N 1
ATOM 549 C CA . VAL A 1 70 ? -4.970 11.530 -16.870 1.00 50.06 70 VAL A CA 1
ATOM 550 C C . VAL A 1 70 ? -3.987 12.512 -17.524 1.00 50.06 70 VAL A C 1
ATOM 552 O O . VAL A 1 70 ? -3.784 13.614 -17.022 1.00 50.06 70 VAL A O 1
ATOM 555 N N . LEU A 1 71 ? -3.424 12.166 -18.689 1.00 46.66 71 LEU A N 1
ATOM 556 C CA . LEU A 1 71 ? -2.487 13.010 -19.443 1.00 46.66 71 LEU A CA 1
ATOM 557 C C . LEU A 1 71 ? -3.136 14.215 -20.137 1.00 46.66 71 LEU A C 1
ATOM 559 O O . LEU A 1 71 ? -2.470 15.235 -20.274 1.00 46.66 71 LEU A O 1
ATOM 563 N N . THR A 1 72 ? -4.409 14.169 -20.533 1.00 46.91 72 THR A N 1
ATOM 564 C CA . THR A 1 72 ? -5.113 15.360 -21.052 1.00 46.91 72 THR A CA 1
ATOM 565 C C . THR A 1 72 ? -5.336 16.413 -19.965 1.00 46.91 72 THR A C 1
ATOM 567 O O . THR A 1 72 ? -5.214 17.606 -20.236 1.00 46.91 72 THR A O 1
ATOM 570 N N . ILE A 1 73 ? -5.538 15.989 -18.713 1.00 51.16 73 ILE A N 1
ATOM 571 C CA . ILE A 1 73 ? -5.572 16.885 -17.546 1.00 51.16 73 ILE A CA 1
ATOM 572 C C . ILE A 1 73 ? -4.169 17.460 -17.257 1.00 51.16 73 ILE A C 1
ATOM 574 O O . ILE A 1 73 ? -4.045 18.611 -16.843 1.00 51.16 73 ILE A O 1
ATOM 578 N N . VAL A 1 74 ? -3.102 16.698 -17.526 1.00 50.25 74 VAL A N 1
ATOM 579 C CA . VAL A 1 74 ? -1.705 17.128 -17.309 1.00 50.25 74 VAL A CA 1
ATOM 580 C C . VAL A 1 74 ? -1.145 17.972 -18.471 1.00 50.25 74 VAL A C 1
ATOM 582 O O . VAL A 1 74 ? -0.309 18.839 -18.253 1.00 50.25 74 VAL A O 1
ATOM 585 N N . CYS A 1 75 ? -1.603 17.797 -19.712 1.00 42.47 75 CYS A N 1
ATOM 586 C CA . CYS A 1 75 ? -1.079 18.534 -20.872 1.00 42.47 75 CYS A CA 1
ATOM 587 C C . CYS A 1 75 ? -1.543 20.002 -20.894 1.00 42.47 75 CYS A C 1
ATOM 589 O O . CYS A 1 75 ? -0.748 20.892 -21.200 1.00 42.47 75 CYS A O 1
ATOM 591 N N . VAL A 1 76 ? -2.787 20.274 -20.471 1.00 49.19 76 VAL A N 1
ATOM 592 C CA . VAL A 1 76 ? -3.291 21.651 -20.300 1.00 49.19 76 VAL A CA 1
ATOM 593 C C . VAL A 1 76 ? -2.564 22.372 -19.156 1.00 49.19 76 VAL A C 1
ATOM 595 O O . VAL A 1 76 ? -2.396 23.588 -19.208 1.00 49.19 76 VAL A O 1
ATOM 598 N N . THR A 1 77 ? -2.053 21.642 -18.158 1.00 50.09 77 THR A N 1
ATOM 599 C CA . THR A 1 77 ? -1.268 22.231 -17.061 1.00 50.09 77 THR A CA 1
ATOM 600 C C . THR A 1 77 ? 0.227 22.369 -17.385 1.00 50.09 77 THR A C 1
ATOM 602 O O . THR A 1 77 ? 0.843 23.338 -16.950 1.00 50.09 77 THR A O 1
ATOM 605 N N . TYR A 1 78 ? 0.816 21.489 -18.206 1.00 45.94 78 TYR A N 1
ATOM 606 C CA . TYR A 1 78 ? 2.263 21.465 -18.483 1.00 45.94 78 TYR A CA 1
ATOM 607 C C . TYR A 1 78 ? 2.755 22.594 -19.408 1.00 45.94 78 TYR A C 1
ATOM 609 O O . TYR A 1 78 ? 3.883 23.071 -19.258 1.00 45.94 78 TYR A O 1
ATOM 617 N N . LEU A 1 79 ? 1.923 23.079 -20.340 1.00 43.62 79 LEU A N 1
ATOM 618 C CA . LEU A 1 79 ? 2.317 24.174 -21.243 1.00 43.62 79 LEU A CA 1
ATOM 619 C C . LEU A 1 79 ? 2.306 25.557 -20.556 1.00 43.62 79 LEU A C 1
ATOM 621 O O . LEU A 1 79 ? 2.906 26.499 -21.067 1.00 43.62 79 LEU A O 1
ATOM 625 N N . SER A 1 80 ? 1.704 25.671 -19.367 1.00 43.72 80 SER A N 1
ATOM 626 C CA . SER A 1 80 ? 1.695 26.906 -18.572 1.00 43.72 80 SER A CA 1
ATOM 627 C C . SER A 1 80 ? 2.888 27.031 -17.608 1.00 43.72 80 SER A C 1
ATOM 629 O O . SER A 1 80 ? 3.029 28.062 -16.956 1.00 43.72 80 SER A O 1
ATOM 631 N N . SER A 1 81 ? 3.756 26.015 -17.497 1.00 43.19 81 SER A N 1
ATOM 632 C CA . SER A 1 81 ? 4.789 25.936 -16.444 1.00 43.19 81 SER A CA 1
ATOM 633 C C . SER A 1 81 ? 6.217 26.289 -16.887 1.00 43.19 81 SER A C 1
ATOM 635 O O . SER A 1 81 ? 7.149 26.127 -16.102 1.00 43.19 81 SER A O 1
ATOM 637 N N . ARG A 1 82 ? 6.437 26.757 -18.127 1.00 49.31 82 ARG A N 1
ATOM 638 C CA . ARG A 1 82 ? 7.795 27.048 -18.647 1.00 49.31 82 ARG A CA 1
ATOM 639 C C . ARG A 1 82 ? 8.257 28.504 -18.526 1.00 49.31 82 ARG A C 1
ATOM 641 O O . ARG A 1 82 ? 9.327 28.830 -19.031 1.00 49.31 82 ARG A O 1
ATOM 648 N N . VAL A 1 83 ? 7.506 29.358 -17.831 1.00 45.41 83 VAL A N 1
ATOM 649 C CA . VAL A 1 83 ? 7.930 30.725 -17.497 1.00 45.41 83 VAL A CA 1
ATOM 650 C C . VAL A 1 83 ? 7.901 30.904 -15.977 1.00 45.41 83 VAL A C 1
ATOM 652 O O . VAL A 1 83 ? 6.844 31.044 -15.376 1.00 45.41 83 VAL A O 1
ATOM 655 N N . SER A 1 84 ? 9.106 30.930 -15.410 1.00 41.06 84 SER A N 1
ATOM 656 C CA . SER A 1 84 ? 9.482 31.475 -14.098 1.00 41.06 84 SER A CA 1
ATOM 657 C C . SER A 1 84 ? 9.225 30.634 -12.826 1.00 41.06 84 SER A C 1
ATOM 659 O O . SER A 1 84 ? 8.111 30.175 -12.579 1.00 41.06 84 SER A O 1
ATOM 661 N N . PRO A 1 85 ? 10.267 30.465 -11.979 1.00 50.66 85 PRO A N 1
ATOM 662 C CA . PRO A 1 85 ? 10.199 29.809 -10.677 1.00 50.66 85 PRO A CA 1
ATOM 663 C C . PRO A 1 85 ? 9.659 30.786 -9.617 1.00 50.66 85 PRO A C 1
ATOM 665 O O . PRO A 1 85 ? 9.670 31.993 -9.835 1.00 50.66 85 PRO A O 1
ATOM 668 N N . LEU A 1 86 ? 9.287 30.263 -8.444 1.00 39.34 86 LEU A N 1
ATOM 669 C CA . LEU A 1 86 ? 8.731 30.956 -7.262 1.00 39.34 86 LEU A CA 1
ATOM 670 C C . LEU A 1 86 ? 7.199 30.956 -7.130 1.00 39.34 86 LEU A C 1
ATOM 672 O O . LEU A 1 86 ? 6.600 31.998 -6.903 1.00 39.34 86 LEU A O 1
ATOM 676 N N . TYR A 1 87 ? 6.567 29.782 -7.130 1.00 46.06 87 TYR A N 1
ATOM 677 C CA . TYR A 1 87 ? 5.464 29.523 -6.194 1.00 46.06 87 TYR A CA 1
ATOM 678 C C . TYR A 1 87 ? 5.214 28.014 -6.103 1.00 46.06 87 TYR A C 1
ATOM 680 O O . TYR A 1 87 ? 4.678 27.405 -7.024 1.00 46.06 87 TYR A O 1
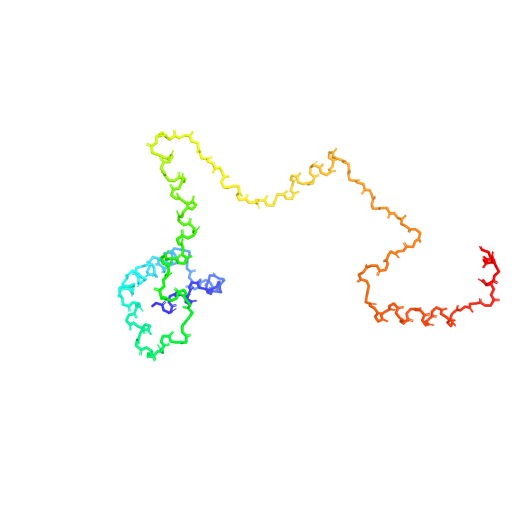ATOM 688 N N . SER A 1 88 ? 5.638 27.382 -5.006 1.00 45.34 88 SER A N 1
ATOM 689 C CA . SER A 1 88 ? 5.242 26.005 -4.716 1.00 45.34 88 SER A CA 1
ATOM 690 C C . SER A 1 88 ? 3.768 26.009 -4.309 1.00 45.34 88 SER A C 1
ATOM 692 O O . SER A 1 88 ? 3.432 26.433 -3.200 1.00 45.34 88 SER A O 1
ATOM 694 N N . GLU A 1 89 ? 2.882 25.534 -5.178 1.00 48.44 89 GLU A N 1
ATOM 695 C CA . GLU A 1 89 ? 1.527 25.194 -4.761 1.00 48.44 89 GLU A CA 1
ATOM 696 C C . GLU A 1 89 ? 1.622 23.990 -3.816 1.00 48.44 89 GLU A C 1
ATOM 698 O O . GLU A 1 89 ? 1.994 22.878 -4.192 1.00 48.44 89 GLU A O 1
ATOM 703 N N . MET A 1 90 ? 1.395 24.249 -2.531 1.00 47.50 90 MET A N 1
ATOM 704 C CA . MET A 1 90 ? 1.475 23.244 -1.485 1.00 47.50 90 MET A CA 1
ATOM 705 C C . MET A 1 90 ? 0.435 22.151 -1.746 1.00 47.50 90 MET A C 1
ATOM 707 O O . MET A 1 90 ? -0.754 22.343 -1.471 1.00 47.50 90 MET A O 1
ATOM 711 N N . ALA A 1 91 ? 0.889 20.961 -2.141 1.00 44.94 91 ALA A N 1
ATOM 712 C CA . ALA A 1 91 ? 0.183 19.737 -1.800 1.00 44.94 91 ALA A CA 1
ATOM 713 C C . ALA A 1 91 ? 0.128 19.681 -0.269 1.00 44.94 91 ALA A C 1
ATOM 715 O O . ALA A 1 91 ? 1.079 19.273 0.398 1.00 44.94 91 ALA A O 1
ATOM 716 N N . LYS A 1 92 ? -0.963 20.183 0.318 1.00 55.12 92 LYS A N 1
ATOM 717 C CA . LYS A 1 92 ? -1.187 20.056 1.754 1.00 55.12 92 LYS A CA 1
ATOM 718 C C . LYS A 1 92 ? -1.311 18.565 2.022 1.00 55.12 92 LYS A C 1
ATOM 720 O O . LYS A 1 92 ? -2.376 17.987 1.810 1.00 55.12 92 LYS A O 1
ATOM 725 N N . SER A 1 93 ? -0.247 17.941 2.522 1.00 63.00 93 SER A N 1
ATOM 726 C CA . SER A 1 93 ? -0.424 16.719 3.287 1.00 63.00 93 SER A CA 1
ATOM 727 C C . SER A 1 93 ? -1.432 17.070 4.377 1.00 63.00 93 SER A C 1
ATOM 729 O O . SER A 1 93 ? -1.301 18.076 5.086 1.00 63.00 93 SER A O 1
ATOM 731 N N . LYS A 1 94 ? -2.547 16.338 4.415 1.00 61.25 94 LYS A N 1
ATOM 732 C CA . LYS A 1 94 ? -3.612 16.581 5.384 1.00 61.25 94 LYS A CA 1
ATOM 733 C C . LYS A 1 94 ? -3.115 16.097 6.740 1.00 61.25 94 LYS A C 1
ATOM 735 O O . LYS A 1 94 ? -3.485 15.030 7.207 1.00 61.25 94 LYS A O 1
ATOM 740 N N . ASN A 1 95 ? -2.237 16.887 7.350 1.00 61.25 95 ASN A N 1
ATOM 741 C CA . ASN A 1 95 ? -1.717 16.649 8.682 1.00 61.25 95 ASN A CA 1
ATOM 742 C C . ASN A 1 95 ? -2.891 16.793 9.650 1.00 61.25 95 ASN A C 1
ATOM 744 O O . ASN A 1 95 ? -3.375 17.899 9.912 1.00 61.25 95 ASN A O 1
ATOM 748 N N . HIS A 1 96 ? -3.402 15.667 10.145 1.00 69.75 96 HIS A N 1
ATOM 749 C CA . HIS A 1 96 ? -4.343 15.684 11.250 1.00 69.75 96 HIS A CA 1
ATOM 750 C C . HIS A 1 96 ? -3.606 16.206 12.491 1.00 69.75 96 HIS A C 1
ATOM 752 O O . HIS A 1 96 ? -2.821 15.499 13.109 1.00 69.75 96 HIS A O 1
ATOM 758 N N . THR A 1 97 ? -3.824 17.478 12.831 1.00 68.56 97 THR A N 1
ATOM 759 C CA . THR A 1 97 ? -3.227 18.124 14.008 1.00 68.56 97 THR A CA 1
ATOM 760 C C . THR A 1 97 ? -4.262 18.224 15.125 1.00 68.56 97 THR A C 1
ATOM 762 O O . THR A 1 97 ? -5.042 19.176 15.192 1.00 68.56 97 THR A O 1
ATOM 765 N N . ALA A 1 98 ? -4.288 17.227 16.011 1.00 69.00 98 ALA A N 1
ATOM 766 C CA . ALA A 1 98 ? -5.195 17.209 17.162 1.00 69.00 98 ALA A CA 1
ATOM 767 C C . ALA A 1 98 ? -5.009 18.447 18.064 1.00 69.00 98 ALA A C 1
ATOM 769 O O . ALA A 1 98 ? -5.985 19.013 18.552 1.00 69.00 98 ALA A O 1
ATOM 770 N N . HIS A 1 99 ? -3.775 18.946 18.195 1.00 77.81 99 HIS A N 1
ATOM 771 C CA . HIS A 1 99 ? -3.450 20.104 19.031 1.00 77.81 99 HIS A CA 1
ATOM 772 C C . HIS A 1 99 ? -4.153 21.398 18.574 1.00 77.81 99 HIS A C 1
ATOM 774 O O . HIS A 1 99 ? -4.688 22.149 19.390 1.00 77.81 99 HIS A O 1
ATOM 780 N N . ASN A 1 100 ? -4.211 21.656 17.263 1.00 84.25 100 ASN A N 1
ATOM 781 C CA . ASN A 1 100 ? -4.915 22.829 16.733 1.00 84.25 100 ASN A CA 1
ATOM 782 C C . ASN A 1 100 ? -6.442 22.669 16.830 1.00 84.25 100 ASN A C 1
ATOM 784 O O . ASN A 1 100 ? -7.157 23.646 17.051 1.00 84.25 100 ASN A O 1
ATOM 788 N N . GLN A 1 101 ? -6.954 21.439 16.696 1.00 83.50 101 GLN A N 1
ATOM 789 C CA . GLN A 1 101 ? -8.389 21.186 16.852 1.00 83.50 101 GLN A CA 1
ATOM 790 C C . GLN A 1 101 ? -8.849 21.450 18.287 1.00 83.50 101 GLN A C 1
ATOM 792 O O . GLN A 1 101 ? -9.864 22.116 18.469 1.00 83.50 101 GLN A O 1
ATOM 797 N N . SER A 1 102 ? -8.079 21.031 19.296 1.00 85.94 102 SER A N 1
ATOM 798 C CA . SER A 1 102 ? -8.377 21.322 20.703 1.00 85.94 102 SER A CA 1
ATOM 799 C C . SER A 1 102 ? -8.368 22.827 20.987 1.00 85.94 102 SER A C 1
ATOM 801 O O . SER A 1 102 ? -9.336 23.353 21.532 1.00 85.94 102 SER A O 1
ATOM 803 N N . ALA A 1 103 ? -7.346 23.560 20.531 1.00 89.25 103 ALA A N 1
ATOM 804 C CA . ALA A 1 103 ? -7.284 25.015 20.710 1.00 89.25 103 ALA A CA 1
ATOM 805 C C . ALA A 1 103 ? -8.487 25.740 20.069 1.00 89.25 103 ALA A C 1
ATOM 807 O O . ALA A 1 103 ? -9.100 26.616 20.685 1.00 89.25 103 ALA A O 1
ATOM 808 N N . LYS A 1 104 ? -8.883 25.335 18.855 1.00 88.56 104 LYS A N 1
ATOM 809 C CA . LYS A 1 104 ? -10.076 25.867 18.177 1.00 88.56 104 LYS A CA 1
ATOM 810 C C . LYS A 1 104 ? -11.373 25.478 18.876 1.00 88.56 104 LYS A C 1
ATOM 812 O O . LYS A 1 104 ? -12.265 26.312 18.975 1.00 88.56 104 LYS A O 1
ATOM 817 N N . ALA A 1 105 ? -11.489 24.250 19.372 1.00 87.44 105 ALA A N 1
ATOM 818 C CA . ALA A 1 105 ? -12.672 23.785 20.088 1.00 87.44 105 ALA A CA 1
ATOM 819 C C . ALA A 1 105 ? -12.879 24.563 21.397 1.00 87.44 105 ALA A C 1
ATOM 821 O O . ALA A 1 105 ? -14.007 24.935 21.711 1.00 87.44 105 ALA A O 1
ATOM 822 N N . HIS A 1 106 ? -11.799 24.889 22.115 1.00 88.31 106 HIS A N 1
ATOM 823 C CA . HIS A 1 106 ? -11.856 25.754 23.295 1.00 88.31 106 HIS A CA 1
ATOM 824 C C . HIS A 1 106 ? -12.225 27.199 22.923 1.00 88.31 106 HIS A C 1
ATOM 826 O O . HIS A 1 106 ? -13.108 27.771 23.558 1.00 88.31 106 HIS A O 1
ATOM 832 N N . LYS A 1 107 ? -11.637 27.761 21.853 1.00 88.94 107 LYS A N 1
ATOM 833 C CA . LYS A 1 107 ? -11.975 29.107 21.345 1.00 88.94 107 LYS A CA 1
ATOM 834 C C . LYS A 1 107 ? -13.437 29.221 20.889 1.00 88.94 107 LYS A C 1
ATOM 836 O O . LYS A 1 107 ? -14.093 30.213 21.181 1.00 88.94 107 LYS A O 1
ATOM 841 N N . ASN A 1 108 ? -13.947 28.202 20.200 1.00 88.75 108 ASN A N 1
ATOM 842 C CA . ASN A 1 108 ? -15.333 28.131 19.724 1.00 88.75 108 ASN A CA 1
ATOM 843 C C . ASN A 1 108 ? -16.319 27.679 20.822 1.00 88.75 108 ASN A C 1
ATOM 845 O O . ASN A 1 108 ? -17.530 27.679 20.606 1.00 88.75 108 ASN A O 1
ATOM 849 N N . GLY A 1 109 ? -15.810 27.303 21.999 1.00 89.50 109 GLY A N 1
ATOM 850 C CA . GLY A 1 109 ? -16.577 26.811 23.136 1.00 89.50 109 GLY A CA 1
ATOM 851 C C . GLY A 1 109 ? -17.037 25.362 22.967 1.00 89.50 109 GLY A C 1
ATOM 852 O O . GLY A 1 109 ? -18.011 25.080 22.269 1.00 89.50 109 GLY A O 1
ATOM 853 N N . ILE A 1 110 ? -16.400 24.438 23.692 1.00 87.06 110 ILE A N 1
ATOM 854 C CA . ILE A 1 110 ? -16.831 23.036 23.763 1.00 87.06 110 ILE A CA 1
ATOM 855 C C . ILE A 1 110 ? -18.189 22.974 24.468 1.00 87.06 110 ILE A C 1
ATOM 857 O O . ILE A 1 110 ? -18.301 23.195 25.675 1.00 87.06 110 ILE A O 1
ATOM 861 N N . LYS A 1 111 ? -19.247 22.681 23.708 1.00 87.25 111 LYS A N 1
ATOM 862 C CA . LYS A 1 111 ? -20.598 22.532 24.254 1.00 87.25 111 LYS A CA 1
ATOM 863 C C . LYS A 1 111 ? -20.759 21.146 24.865 1.00 87.25 111 LYS A C 1
ATOM 865 O O . LYS A 1 111 ? -20.403 20.141 24.254 1.00 87.25 111 LYS A O 1
ATOM 870 N N . LYS A 1 112 ? -21.335 21.094 26.069 1.00 86.38 112 LYS A N 1
ATOM 871 C CA . LYS A 1 112 ? -21.717 19.825 26.696 1.00 86.38 112 LYS A CA 1
ATOM 872 C C .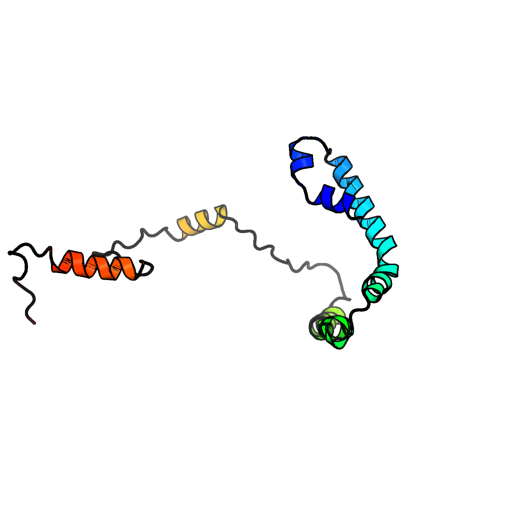 LYS A 1 112 ? -22.727 19.107 25.787 1.00 86.38 112 LYS A C 1
ATOM 874 O O . LYS A 1 112 ? -23.627 19.775 25.268 1.00 86.38 112 LYS A O 1
ATOM 879 N N . PRO A 1 113 ? -22.610 17.782 25.593 1.00 83.62 113 PRO A N 1
ATOM 880 C CA . PRO A 1 113 ? -23.593 17.035 24.823 1.00 83.62 113 PRO A CA 1
ATOM 881 C C . PRO A 1 113 ? -24.974 17.225 25.452 1.00 83.62 113 PRO A C 1
ATOM 883 O O . PRO A 1 113 ? -25.131 17.191 26.676 1.00 83.62 113 PRO A O 1
ATOM 886 N N . ARG A 1 114 ? -25.983 17.465 24.614 1.00 83.81 114 ARG A N 1
ATOM 887 C CA . ARG A 1 114 ? -27.348 17.695 25.084 1.00 83.81 114 ARG A CA 1
ATOM 888 C C . ARG A 1 114 ? -27.867 16.419 25.747 1.00 83.81 114 ARG A C 1
ATOM 890 O O . ARG A 1 114 ? -27.953 15.370 25.112 1.00 83.81 114 ARG A O 1
ATOM 897 N N . ARG A 1 115 ? -28.237 16.507 27.026 1.00 81.50 115 ARG A N 1
ATOM 898 C CA . ARG A 1 115 ? -28.891 15.402 27.730 1.00 81.50 115 ARG A CA 1
ATOM 899 C C . ARG A 1 115 ? -30.361 15.373 27.321 1.00 81.50 115 ARG A C 1
ATOM 901 O O . ARG A 1 115 ? -31.116 16.289 27.634 1.00 81.50 115 ARG A O 1
ATOM 908 N N . HIS A 1 116 ? -30.756 14.337 26.595 1.00 83.31 116 HIS A N 1
ATOM 909 C CA . HIS A 1 116 ? -32.159 14.071 26.290 1.00 83.31 116 HIS A CA 1
ATOM 910 C C . HIS A 1 116 ? -32.801 13.283 27.443 1.00 83.31 116 HIS A C 1
ATOM 912 O O . HIS A 1 116 ? -32.119 12.507 28.112 1.00 83.31 116 HIS A O 1
ATOM 918 N N . ARG A 1 117 ? -34.111 13.477 27.680 1.00 83.12 117 ARG A N 1
ATOM 919 C CA . ARG A 1 117 ? -34.878 12.726 28.700 1.00 83.12 117 ARG A CA 1
ATOM 920 C C . ARG A 1 117 ? -34.820 11.214 28.453 1.00 83.12 117 ARG A C 1
ATOM 922 O O . ARG A 1 117 ? -34.790 10.438 29.401 1.00 83.12 117 ARG A O 1
ATOM 929 N N . HIS A 1 118 ? -34.743 10.818 27.184 1.00 81.19 118 HIS A N 1
ATOM 930 C CA . HIS A 1 118 ? -34.558 9.440 26.745 1.00 81.19 118 HIS A CA 1
ATOM 931 C C . HIS A 1 118 ? -33.336 9.344 25.833 1.00 81.19 118 HIS A C 1
ATOM 933 O O . HIS A 1 118 ? -33.083 10.238 25.023 1.00 81.19 118 HIS A O 1
ATOM 939 N N . THR A 1 119 ? -32.575 8.262 25.964 1.00 79.56 119 THR A N 1
ATOM 940 C CA . THR A 1 119 ? -31.450 7.963 25.078 1.00 79.56 119 THR A CA 1
ATOM 941 C C . THR A 1 119 ? -31.959 7.562 23.689 1.00 79.56 119 THR A C 1
ATOM 943 O O . THR A 1 119 ? -32.920 6.796 23.590 1.00 79.56 119 THR A O 1
ATOM 946 N N . PRO A 1 120 ? -31.348 8.064 22.599 1.00 82.56 120 PRO A N 1
ATOM 947 C CA . PRO A 1 120 ? -31.722 7.645 21.256 1.00 82.56 120 PRO A CA 1
ATOM 948 C C . PRO A 1 120 ? -31.369 6.167 21.044 1.00 82.56 120 PRO A C 1
ATOM 950 O O . PRO A 1 120 ? -30.299 5.709 21.435 1.00 82.56 120 PRO A O 1
ATOM 953 N N . THR A 1 121 ? -32.253 5.429 20.376 1.00 83.38 121 THR A N 1
ATOM 954 C CA . THR A 1 121 ? -32.058 4.015 20.001 1.00 83.38 121 THR A CA 1
ATOM 955 C C . THR A 1 121 ? -31.337 3.845 18.659 1.00 83.38 121 THR A C 1
ATOM 957 O O . THR A 1 121 ? -31.158 2.728 18.175 1.00 83.38 121 THR A O 1
ATOM 960 N N . ARG A 1 122 ? -30.910 4.951 18.033 1.00 82.19 122 ARG A N 1
ATOM 961 C CA . ARG A 1 122 ? -30.220 4.947 16.738 1.00 82.19 122 ARG A CA 1
ATOM 962 C C . ARG A 1 122 ? -28.854 4.267 16.877 1.00 82.19 122 ARG A C 1
ATOM 964 O O . ARG A 1 122 ? -28.031 4.712 17.667 1.00 82.19 122 ARG A O 1
ATOM 971 N N . GLY A 1 123 ? -28.626 3.215 16.093 1.00 88.50 123 GLY A N 1
ATOM 972 C CA . GLY A 1 123 ? -27.399 2.409 16.139 1.00 88.50 123 GLY A CA 1
ATOM 973 C C . GLY A 1 123 ? -27.440 1.232 17.122 1.00 88.50 123 GLY A C 1
ATOM 974 O O . GLY A 1 123 ? -26.455 0.510 17.224 1.00 88.50 123 GLY A O 1
ATOM 975 N N . MET A 1 124 ? -28.558 1.011 17.826 1.00 88.31 124 MET A N 1
ATOM 976 C CA . MET A 1 124 ? -28.755 -0.204 18.622 1.00 88.31 124 MET A CA 1
ATOM 977 C C . MET A 1 124 ? -29.167 -1.385 17.740 1.00 88.31 124 MET A C 1
ATOM 979 O O . MET A 1 124 ? -29.879 -1.212 16.749 1.00 88.31 124 MET A O 1
ATOM 983 N N . ASP A 1 125 ? -28.757 -2.589 18.138 1.00 90.75 125 ASP A N 1
ATOM 984 C CA . ASP A 1 125 ? -29.113 -3.831 17.451 1.00 90.75 125 ASP A CA 1
ATOM 985 C C . ASP A 1 125 ? -30.650 -4.003 17.375 1.00 90.75 125 ASP A C 1
ATOM 987 O O . ASP A 1 125 ? -31.330 -3.996 18.413 1.00 90.75 125 ASP A O 1
ATOM 991 N N . PRO A 1 126 ? -31.227 -4.199 16.172 1.00 91.44 126 PRO A N 1
ATOM 992 C CA . PRO A 1 126 ? -32.649 -4.484 16.001 1.00 91.44 126 PRO A CA 1
ATOM 993 C C . PRO A 1 126 ? -33.168 -5.644 16.865 1.00 91.44 126 PRO A C 1
ATOM 995 O O . PRO A 1 126 ? -34.319 -5.606 17.311 1.00 91.44 126 PRO A O 1
ATOM 998 N N . LYS A 1 127 ? -32.346 -6.667 17.136 1.00 91.62 127 LYS A N 1
ATOM 999 C CA . LYS A 1 127 ? -32.731 -7.809 17.981 1.00 91.62 127 LYS A CA 1
ATOM 1000 C C . LYS A 1 127 ? -32.882 -7.398 19.446 1.00 91.62 127 LYS A C 1
ATOM 1002 O O . LYS A 1 127 ? -33.861 -7.779 20.091 1.00 91.62 127 LYS A O 1
ATOM 1007 N N . PHE A 1 128 ? -31.970 -6.565 19.945 1.00 89.69 128 PHE A N 1
ATOM 1008 C CA . PHE A 1 128 ? -32.047 -5.990 21.287 1.00 89.69 128 PHE A CA 1
ATOM 1009 C C . PHE A 1 128 ? -33.303 -5.126 21.462 1.00 89.69 128 PHE A C 1
ATOM 1011 O O . PHE A 1 128 ? -34.015 -5.273 22.455 1.00 89.69 128 PHE A O 1
ATOM 1018 N N . LEU A 1 129 ? -33.639 -4.293 20.471 1.00 88.94 129 LEU A N 1
ATOM 1019 C CA . LEU A 1 129 ? -34.841 -3.450 20.513 1.00 88.94 129 LEU A CA 1
ATOM 1020 C C . LEU A 1 129 ? -36.139 -4.273 20.525 1.00 88.94 129 LEU A C 1
ATOM 1022 O O . LEU A 1 129 ? -37.061 -3.961 21.282 1.00 88.94 129 LEU A O 1
ATOM 1026 N N . ARG A 1 130 ? -36.206 -5.358 19.739 1.00 89.62 130 ARG A N 1
ATOM 1027 C CA . ARG A 1 130 ? -37.346 -6.293 19.766 1.00 89.62 130 ARG A CA 1
ATOM 1028 C C . ARG A 1 130 ? -37.481 -6.960 21.133 1.00 89.62 130 ARG A C 1
ATOM 1030 O O . ARG A 1 130 ? -38.574 -6.968 21.690 1.00 89.62 130 ARG A O 1
ATOM 1037 N N . ASN A 1 131 ? -36.380 -7.453 21.700 1.00 90.62 131 ASN A N 1
ATOM 1038 C CA . ASN A 1 131 ? -36.388 -8.099 23.013 1.00 90.62 131 ASN A CA 1
ATOM 1039 C C . ASN A 1 131 ? -36.778 -7.127 24.140 1.00 90.62 131 ASN A C 1
ATOM 1041 O O . ASN A 1 131 ? -37.604 -7.450 24.990 1.00 90.62 131 ASN A O 1
ATOM 1045 N N . GLN A 1 132 ? -36.259 -5.896 24.107 1.00 86.00 132 GLN A N 1
ATOM 1046 C CA . GLN A 1 132 ? -36.610 -4.852 25.070 1.00 86.00 132 GLN A CA 1
ATOM 1047 C C . GLN A 1 132 ? -38.107 -4.513 25.027 1.00 86.00 132 GLN A C 1
ATOM 1049 O O . GLN A 1 132 ? -38.707 -4.270 26.075 1.00 86.00 132 GLN A O 1
ATOM 1054 N N . ARG A 1 133 ? -38.731 -4.533 23.841 1.00 84.75 133 ARG A N 1
ATOM 1055 C CA . ARG A 1 133 ? -40.181 -4.335 23.698 1.00 84.75 133 ARG A CA 1
ATOM 1056 C C . ARG A 1 133 ? -40.972 -5.414 24.437 1.00 84.75 133 ARG A C 1
ATOM 1058 O O . ARG A 1 133 ? -41.895 -5.076 25.173 1.00 84.75 133 ARG A O 1
ATOM 1065 N N . TYR A 1 134 ? -40.594 -6.684 24.284 1.00 84.19 134 TYR A N 1
ATOM 1066 C CA . TYR A 1 134 ? -41.240 -7.798 24.989 1.00 84.19 134 TYR A CA 1
ATOM 1067 C C . TYR A 1 134 ? -41.001 -7.737 26.499 1.00 84.19 134 TYR A C 1
ATOM 1069 O O . TYR A 1 134 ? -41.948 -7.838 27.273 1.00 84.19 134 TYR A O 1
ATOM 1077 N N . ALA A 1 135 ? -39.765 -7.471 26.924 1.00 82.50 135 ALA A N 1
ATOM 1078 C CA . ALA A 1 135 ? -39.427 -7.340 28.337 1.00 82.50 135 ALA A CA 1
ATOM 1079 C C . ALA A 1 135 ? -40.198 -6.198 29.021 1.00 82.50 135 ALA A C 1
ATOM 1081 O O . ALA A 1 135 ? -40.630 -6.351 30.159 1.00 82.50 135 ALA A O 1
ATOM 1082 N N . ARG A 1 136 ? -40.410 -5.064 28.336 1.00 81.38 136 ARG A N 1
ATOM 1083 C CA . ARG A 1 136 ? -41.229 -3.948 28.847 1.00 81.38 136 ARG A CA 1
ATOM 1084 C C . ARG A 1 136 ? -42.720 -4.277 28.869 1.00 81.38 136 ARG A C 1
ATOM 1086 O O . ARG A 1 136 ? -43.393 -3.903 29.820 1.00 81.38 136 ARG A O 1
ATOM 1093 N N . LYS A 1 137 ? -43.221 -5.009 27.867 1.00 79.75 137 LYS A N 1
ATOM 1094 C CA . LYS A 1 137 ? -44.632 -5.423 27.776 1.00 79.75 137 LYS A CA 1
ATOM 1095 C C . LYS A 1 137 ? -45.080 -6.263 28.978 1.00 79.75 137 LYS A C 1
ATOM 1097 O O . LYS A 1 137 ? -46.232 -6.164 29.377 1.00 79.75 137 LYS A O 1
ATOM 1102 N N . HIS A 1 138 ? -44.182 -7.064 29.552 1.00 72.25 138 HIS A N 1
ATOM 1103 C CA . HIS A 1 138 ? -44.484 -7.941 30.690 1.00 72.25 138 HIS A CA 1
ATOM 1104 C C . HIS A 1 138 ? -43.983 -7.413 32.048 1.00 72.25 138 HIS A C 1
ATOM 1106 O O . HIS A 1 138 ? -44.229 -8.050 33.064 1.00 72.25 138 HIS A O 1
ATOM 1112 N N . ASN A 1 139 ? -43.320 -6.250 32.088 1.00 67.25 139 ASN A N 1
ATOM 1113 C CA . ASN A 1 139 ? -42.839 -5.599 33.319 1.00 67.25 139 ASN A CA 1
ATOM 1114 C C . ASN A 1 139 ? -43.755 -4.470 33.816 1.00 67.25 139 ASN A C 1
ATOM 1116 O O . ASN A 1 139 ? -43.342 -3.664 34.651 1.00 67.25 139 ASN A O 1
ATOM 1120 N N . VAL A 1 140 ? -44.981 -4.366 33.300 1.00 62.88 140 VAL A N 1
ATOM 1121 C CA . VAL A 1 140 ? -45.926 -3.343 33.757 1.00 62.88 140 VAL A CA 1
ATOM 1122 C C . VAL A 1 140 ? -46.295 -3.660 35.209 1.00 62.88 140 VAL A C 1
ATOM 1124 O O . VAL A 1 140 ? -47.058 -4.587 35.471 1.00 62.88 140 VAL A O 1
ATOM 1127 N N . LYS A 1 141 ? -45.731 -2.920 36.173 1.00 61.06 141 LYS A N 1
ATOM 1128 C CA . LYS A 1 141 ? -46.270 -2.898 37.537 1.00 61.06 141 LYS A CA 1
ATOM 1129 C C . LYS A 1 141 ? -47.699 -2.369 37.451 1.00 61.06 141 LYS A C 1
ATOM 1131 O O . LYS A 1 141 ? -47.942 -1.390 36.749 1.00 61.06 141 LYS A O 1
ATOM 1136 N N . SER A 1 142 ? -48.619 -2.992 38.181 1.00 46.34 142 SER A N 1
ATOM 1137 C CA . SER A 1 142 ? -50.069 -2.742 38.168 1.00 46.34 142 SER A CA 1
ATOM 1138 C C . SER A 1 142 ? -50.525 -1.339 38.630 1.00 46.34 142 SER A C 1
ATOM 1140 O O . SER A 1 142 ? -51.617 -1.218 39.169 1.00 46.34 142 SER A O 1
ATOM 1142 N N . GLY A 1 143 ? -49.728 -0.278 38.454 1.00 54.94 143 GLY A N 1
ATOM 1143 C CA . GLY A 1 143 ? -50.028 1.072 38.949 1.00 54.94 143 GLY A CA 1
ATOM 1144 C C . GLY A 1 143 ? -49.697 2.252 38.025 1.00 54.94 143 GLY A C 1
ATOM 1145 O O . GLY A 1 143 ? -49.962 3.377 38.421 1.00 54.94 143 GLY A O 1
ATOM 1146 N N . GLU A 1 144 ? -49.151 2.055 36.818 1.00 49.34 144 GLU A N 1
ATOM 1147 C CA . GLU A 1 144 ? -48.729 3.173 35.939 1.00 49.34 144 GLU A CA 1
ATOM 1148 C C . GLU A 1 144 ? -49.399 3.163 34.549 1.00 49.34 144 GLU A C 1
ATOM 1150 O O . GLU A 1 144 ? -48.826 3.626 33.570 1.00 49.34 144 GLU A O 1
ATOM 1155 N N . ASN A 1 145 ? -50.632 2.658 34.451 1.00 46.25 145 ASN A N 1
ATOM 1156 C CA . ASN A 1 145 ? -51.528 2.943 33.319 1.00 46.25 145 ASN A CA 1
ATOM 1157 C C . ASN A 1 145 ? -52.672 3.867 33.774 1.00 46.25 145 ASN A C 1
ATOM 1159 O O . ASN A 1 145 ? -53.840 3.584 33.537 1.00 46.25 145 ASN A O 1
ATOM 1163 N N . ALA A 1 146 ? -52.339 4.947 34.481 1.00 44.03 146 ALA A N 1
ATOM 1164 C CA . ALA A 1 146 ? -53.261 6.043 34.752 1.00 44.03 146 ALA A CA 1
ATOM 1165 C C . ALA A 1 146 ? -52.675 7.311 34.122 1.00 44.03 146 ALA A C 1
ATOM 1167 O O . ALA A 1 146 ? -51.754 7.914 34.668 1.00 44.03 146 ALA A O 1
ATOM 1168 N N . GLY A 1 147 ? -53.195 7.673 32.949 1.00 44.88 147 GLY A N 1
ATOM 1169 C CA . GLY A 1 147 ? -52.943 8.962 32.308 1.00 44.88 147 GLY A CA 1
ATOM 1170 C C . GLY A 1 147 ? -52.019 8.911 31.098 1.00 44.88 147 GLY A C 1
ATOM 1171 O O . GLY A 1 147 ? -50.899 9.391 31.192 1.00 44.88 147 GLY A O 1
ATOM 1172 N N . VAL A 1 148 ? -52.506 8.368 29.978 1.00 38.56 148 VAL A N 1
ATOM 1173 C CA . VAL A 1 148 ? -52.524 9.064 28.674 1.00 38.56 148 VAL A CA 1
ATOM 1174 C C . VAL A 1 148 ? -53.699 8.467 27.882 1.00 38.56 148 VAL A C 1
ATOM 1176 O O . VAL A 1 148 ? -53.526 7.548 27.084 1.00 38.56 148 VAL A O 1
ATOM 1179 N N . GLU A 1 149 ? -54.910 8.924 28.198 1.00 38.00 149 GLU A N 1
ATOM 1180 C CA . GLU A 1 149 ? -55.971 9.044 27.195 1.00 38.00 149 GLU A CA 1
ATOM 1181 C C . GLU A 1 149 ? -55.832 10.438 26.558 1.00 38.00 149 GLU A C 1
ATOM 1183 O O . GLU A 1 149 ? -55.474 11.386 27.262 1.00 38.00 149 GLU A O 1
ATOM 1188 N N . GLU A 1 150 ? -56.128 10.488 25.254 1.00 31.86 150 GLU A N 1
ATOM 1189 C CA . GLU A 1 150 ? -56.101 11.613 24.292 1.00 31.86 150 GLU A CA 1
ATOM 1190 C C . GLU A 1 150 ? -54.753 11.985 23.637 1.00 31.86 150 GLU A C 1
ATOM 1192 O O . GLU A 1 150 ? -53.837 12.533 24.292 1.00 31.86 150 GLU A O 1
#